Protein AF-A0A920QFU8-F1 (afdb_monomer)

pLDDT: mean 95.83, std 3.02, range [82.69, 98.38]

Solvent-accessible surface area (backbone atoms only — not comparable to full-atom values): 3469 Å² total; per-residue (Å²): 137,81,64,85,67,74,40,67,73,48,46,52,52,52,51,53,50,37,60,72,68,50,51,63,51,55,56,54,37,48,76,69,70,72,60,80,90,80,74,82,92,51,60,66,71,59,40,53,56,54,62,78,70,109

Sequence (54 aa):
MQREDDKEEIVQSRLNTYHEQTEPLVRYYQTQGILKALTGLVHRKIFLTRLKKL

Mean predicted aligned error: 3.25 Å

Secondary structure (DSSP, 8-state):
---GGGSHHHHHHHHHHIIIIITHHHHHHHHTT------SSS-HHHHHHHHTT-

Radius of gyration: 15.14 Å; Cα contacts (8 Å, |Δi|>4): 16; chains: 1; bounding box: 31×14×42 Å

Foldseek 3Di:
DDDPCPDPVNVVVVVVCCVVPPVVVQVVCVVVVNDDDDDPPDDPVVRVVVVVVD

Structure (mmCIF, N/CA/C/O backbone):
data_AF-A0A920QFU8-F1
#
_entry.id   AF-A0A920QFU8-F1
#
loop_
_atom_site.group_PDB
_atom_site.id
_atom_site.type_symbol
_atom_site.label_atom_id
_atom_site.label_alt_id
_atom_site.label_comp_id
_atom_site.label_asym_id
_atom_site.label_entity_id
_atom_site.label_seq_id
_atom_site.pdbx_PDB_ins_code
_atom_site.Cartn_x
_atom_site.Cartn_y
_atom_site.Cartn_z
_atom_site.occupancy
_atom_site.B_iso_or_equiv
_atom_site.auth_seq_id
_atom_site.auth_comp_id
_atom_site.auth_asym_id
_atom_site.auth_atom_id
_atom_site.pdbx_PDB_model_num
ATOM 1 N N . MET A 1 1 ? 0.099 6.914 -25.747 1.00 82.69 1 MET A N 1
ATOM 2 C CA . MET A 1 1 ? 1.514 6.901 -25.324 1.00 82.69 1 MET A CA 1
ATOM 3 C C . MET A 1 1 ? 1.575 6.253 -23.950 1.00 82.69 1 MET A C 1
ATOM 5 O O . MET A 1 1 ? 0.741 6.596 -23.121 1.00 82.69 1 MET A O 1
ATOM 9 N N . GLN A 1 2 ? 2.458 5.275 -23.752 1.00 87.50 2 GLN A N 1
ATOM 10 C CA . GLN A 1 2 ? 2.656 4.581 -22.472 1.00 87.50 2 GLN A CA 1
ATOM 11 C C . GLN A 1 2 ? 3.603 5.400 -21.584 1.00 87.50 2 GLN A C 1
ATOM 13 O O . GLN A 1 2 ? 4.418 6.151 -22.120 1.00 87.50 2 GLN A O 1
ATOM 18 N N . ARG A 1 3 ? 3.486 5.305 -20.254 1.00 94.88 3 ARG A N 1
ATOM 19 C CA . ARG A 1 3 ? 4.433 5.987 -19.363 1.00 94.88 3 ARG A CA 1
ATOM 20 C C . ARG A 1 3 ? 5.780 5.271 -19.403 1.00 94.88 3 ARG A C 1
ATOM 22 O O . ARG A 1 3 ? 5.832 4.049 -19.518 1.00 94.88 3 ARG A O 1
ATOM 29 N N . GLU A 1 4 ? 6.863 6.027 -19.268 1.00 91.88 4 GLU A N 1
ATOM 30 C CA . GLU A 1 4 ? 8.216 5.464 -19.309 1.00 91.88 4 GLU A CA 1
ATOM 31 C C . GLU A 1 4 ? 8.475 4.462 -18.175 1.00 91.88 4 GLU A C 1
ATOM 33 O O . GLU A 1 4 ? 9.238 3.523 -18.373 1.00 91.88 4 GLU A O 1
ATOM 38 N N . ASP A 1 5 ? 7.813 4.618 -17.023 1.00 91.12 5 ASP A N 1
ATOM 39 C CA . ASP A 1 5 ? 7.953 3.761 -15.841 1.00 91.12 5 ASP A CA 1
ATOM 40 C C . ASP A 1 5 ? 7.115 2.472 -15.880 1.00 91.12 5 ASP A C 1
ATOM 42 O O . ASP A 1 5 ? 7.208 1.662 -14.957 1.00 91.12 5 ASP A O 1
ATOM 46 N N . ASP A 1 6 ? 6.319 2.268 -16.934 1.00 93.25 6 ASP A N 1
ATOM 47 C CA . ASP A 1 6 ? 5.500 1.064 -17.130 1.00 93.25 6 ASP A CA 1
ATOM 48 C C . ASP A 1 6 ? 6.248 -0.055 -17.885 1.00 93.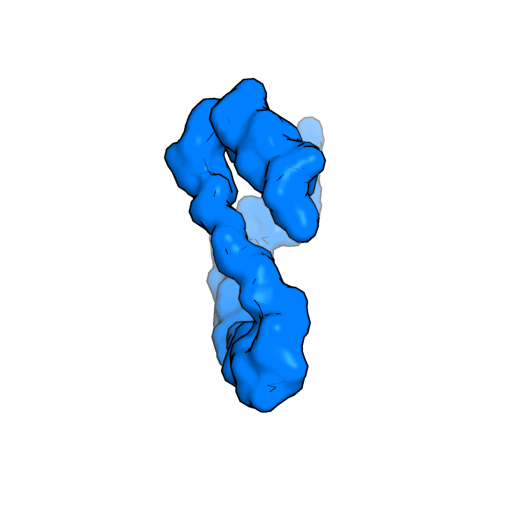25 6 ASP A C 1
ATOM 50 O O . ASP A 1 6 ? 5.642 -1.059 -18.262 1.00 93.25 6 ASP A O 1
ATOM 54 N N . LYS A 1 7 ? 7.557 0.099 -18.131 1.00 95.06 7 LYS A N 1
ATOM 55 C CA . LYS A 1 7 ? 8.412 -0.967 -18.683 1.00 95.06 7 LYS A CA 1
ATOM 56 C C . LYS A 1 7 ? 8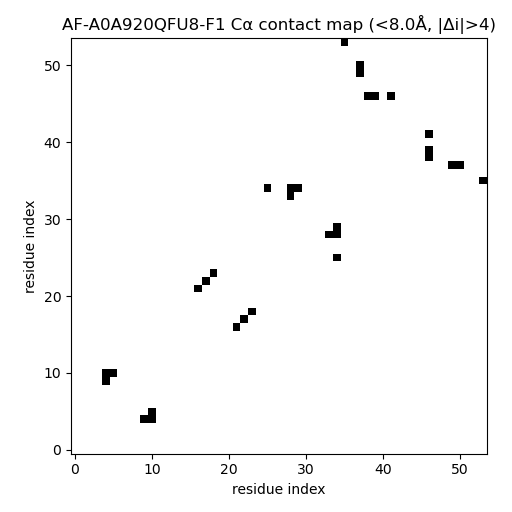.649 -2.042 -17.622 1.00 95.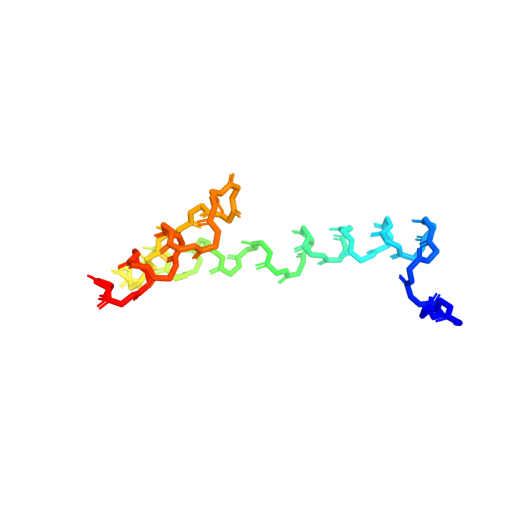06 7 LYS A C 1
ATOM 58 O O . LYS A 1 7 ? 8.887 -1.715 -16.463 1.00 95.06 7 LYS A O 1
ATOM 63 N N . GLU A 1 8 ? 8.641 -3.311 -18.024 1.00 95.69 8 GLU A N 1
ATOM 64 C CA . GLU A 1 8 ? 8.761 -4.467 -17.119 1.00 95.69 8 GLU A CA 1
ATOM 65 C C . GLU A 1 8 ? 9.969 -4.371 -16.174 1.00 95.69 8 GLU A C 1
ATOM 67 O O . GLU A 1 8 ? 9.823 -4.515 -14.961 1.00 95.69 8 GLU A O 1
ATOM 72 N N . GLU A 1 9 ? 11.139 -4.017 -16.707 1.00 95.75 9 GLU A N 1
ATOM 73 C CA . GLU A 1 9 ? 12.371 -3.838 -15.928 1.00 95.75 9 GLU A CA 1
ATOM 74 C C . GLU A 1 9 ? 12.218 -2.781 -14.818 1.00 95.75 9 GLU A C 1
ATOM 76 O O . GLU A 1 9 ? 12.681 -2.966 -13.689 1.00 95.75 9 GLU A O 1
ATOM 81 N N . ILE A 1 10 ? 11.517 -1.682 -15.115 1.00 95.62 10 ILE A N 1
ATOM 82 C CA . ILE A 1 10 ? 11.281 -0.595 -14.159 1.00 95.62 10 ILE A CA 1
ATOM 83 C C . ILE A 1 10 ? 10.237 -1.016 -13.125 1.00 95.62 10 ILE A C 1
ATOM 85 O O . ILE A 1 10 ? 10.394 -0.718 -11.941 1.00 95.62 10 ILE A O 1
ATOM 89 N N . VAL A 1 11 ? 9.200 -1.750 -13.534 1.00 96.19 11 VAL A N 1
ATOM 90 C CA . VAL A 1 11 ? 8.216 -2.324 -12.607 1.00 96.19 11 VAL A CA 1
ATOM 91 C C . VAL A 1 11 ? 8.908 -3.252 -11.607 1.00 96.19 11 VAL A C 1
ATOM 93 O O . VAL A 1 11 ? 8.677 -3.120 -10.405 1.00 96.19 11 VAL A O 1
ATOM 96 N N . GLN A 1 12 ? 9.811 -4.119 -12.070 1.00 97.62 12 GLN A N 1
ATOM 97 C CA . GLN A 1 12 ? 10.568 -5.016 -11.196 1.00 97.62 12 GLN A CA 1
ATOM 98 C C . GLN A 1 12 ? 11.452 -4.243 -10.208 1.00 97.62 12 GLN A C 1
ATOM 100 O O . GLN A 1 12 ? 11.441 -4.535 -9.011 1.00 97.62 12 GLN A O 1
ATOM 105 N N . SER A 1 13 ? 12.171 -3.219 -10.679 1.00 97.44 13 SER A N 1
ATOM 106 C CA . SER A 1 13 ? 12.974 -2.348 -9.811 1.00 97.44 13 SER A CA 1
ATOM 107 C C . SER A 1 13 ? 12.117 -1.663 -8.739 1.00 97.44 13 SER A C 1
ATOM 109 O O . SER A 1 13 ? 12.475 -1.681 -7.561 1.00 97.44 13 SER A O 1
ATOM 111 N N . ARG A 1 14 ? 10.940 -1.142 -9.110 1.00 97.81 14 ARG A N 1
ATOM 112 C CA . ARG A 1 14 ? 10.002 -0.503 -8.173 1.00 97.81 14 ARG A CA 1
ATOM 113 C C . ARG A 1 14 ? 9.463 -1.469 -7.122 1.00 97.81 14 ARG A C 1
ATOM 115 O O . ARG A 1 14 ? 9.308 -1.064 -5.971 1.00 97.81 14 ARG A O 1
ATOM 122 N N . LEU A 1 15 ? 9.177 -2.719 -7.494 1.00 98.00 15 LEU A N 1
ATOM 123 C CA . LEU A 1 15 ? 8.742 -3.748 -6.544 1.00 98.00 15 LEU A CA 1
ATOM 124 C C . LEU A 1 15 ? 9.856 -4.091 -5.550 1.00 98.00 15 LEU A C 1
ATOM 126 O O . LEU A 1 15 ? 9.598 -4.131 -4.350 1.00 98.00 15 LEU A O 1
ATOM 130 N N . ASN A 1 16 ? 11.098 -4.246 -6.016 1.00 98.19 16 ASN A N 1
ATOM 131 C CA . ASN A 1 16 ? 12.237 -4.489 -5.128 1.00 98.19 16 ASN A CA 1
ATOM 132 C C . ASN A 1 16 ? 12.411 -3.337 -4.122 1.00 98.19 16 ASN A C 1
ATOM 134 O O . ASN A 1 16 ? 12.468 -3.570 -2.916 1.00 98.19 16 ASN A O 1
ATOM 138 N N . THR A 1 17 ? 12.384 -2.084 -4.592 1.00 98.25 17 THR A N 1
ATOM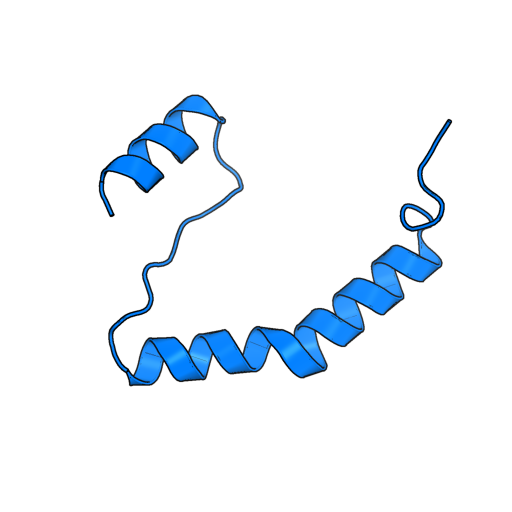 139 C CA . THR A 1 17 ? 12.453 -0.903 -3.715 1.00 98.25 17 THR A CA 1
ATOM 140 C C . THR A 1 17 ? 11.290 -0.843 -2.720 1.00 98.25 17 THR A C 1
ATOM 142 O O . THR A 1 17 ? 11.489 -0.469 -1.564 1.00 98.25 17 THR A O 1
ATOM 145 N N . TYR A 1 18 ? 10.075 -1.225 -3.129 1.00 97.94 18 TYR A N 1
ATOM 146 C CA . TYR A 1 18 ? 8.931 -1.307 -2.220 1.00 97.94 18 TYR A CA 1
ATOM 147 C C . TYR A 1 18 ? 9.195 -2.289 -1.072 1.00 97.94 18 TYR A C 1
ATOM 149 O O . TYR A 1 18 ? 9.011 -1.914 0.087 1.00 97.94 18 TYR A O 1
ATOM 157 N N . HIS A 1 19 ? 9.669 -3.500 -1.374 1.00 98.25 19 HIS A N 1
ATOM 158 C CA . HIS A 1 19 ? 9.971 -4.514 -0.361 1.00 98.25 19 HIS A CA 1
ATOM 159 C C . HIS A 1 19 ? 11.107 -4.084 0.578 1.00 98.25 19 HIS A C 1
ATOM 161 O O . HIS A 1 19 ? 11.017 -4.273 1.789 1.00 98.25 19 HIS A O 1
ATOM 167 N N . GLU A 1 20 ? 12.153 -3.450 0.047 1.00 98.31 20 GLU A N 1
ATOM 168 C CA . GLU A 1 20 ? 13.302 -3.009 0.844 1.00 98.31 20 GLU A CA 1
ATOM 169 C C . GLU A 1 20 ? 12.988 -1.805 1.744 1.00 98.31 20 GLU A C 1
ATOM 171 O O . GLU A 1 20 ? 13.431 -1.753 2.891 1.00 98.31 20 GLU A O 1
ATOM 176 N N . GLN A 1 21 ? 12.245 -0.818 1.232 1.00 97.94 21 GLN A N 1
ATOM 177 C CA . GLN A 1 21 ? 12.145 0.501 1.868 1.00 97.94 21 GLN A CA 1
ATOM 178 C C . GLN A 1 21 ? 10.745 0.832 2.391 1.00 97.94 21 GLN A C 1
ATOM 180 O O . GLN A 1 21 ? 10.614 1.571 3.365 1.00 97.94 21 GLN A O 1
ATOM 185 N N . THR A 1 22 ? 9.688 0.313 1.762 1.00 97.94 22 THR A N 1
ATOM 186 C CA . THR A 1 22 ? 8.300 0.697 2.080 1.00 97.94 22 THR A CA 1
ATOM 187 C C . THR A 1 22 ? 7.590 -0.345 2.939 1.00 97.94 22 THR A C 1
ATOM 189 O O . THR A 1 22 ? 6.922 0.017 3.906 1.00 97.94 22 THR A O 1
ATOM 192 N N . GLU A 1 23 ? 7.744 -1.635 2.640 1.00 98.00 23 GLU A N 1
ATOM 193 C CA . GLU A 1 23 ? 7.107 -2.723 3.391 1.00 98.00 23 GLU A CA 1
ATOM 194 C C . GLU A 1 23 ? 7.425 -2.710 4.904 1.00 98.00 23 GLU A C 1
ATOM 196 O O . GLU A 1 23 ? 6.494 -2.896 5.695 1.00 98.00 23 GLU A O 1
ATOM 201 N N . PRO A 1 24 ? 8.650 -2.380 5.373 1.00 98.38 24 PRO A N 1
ATOM 202 C CA . PRO A 1 24 ? 8.934 -2.271 6.808 1.00 98.38 24 PRO A CA 1
ATOM 203 C C . PRO A 1 24 ? 8.045 -1.263 7.557 1.00 98.38 24 PRO A C 1
ATOM 205 O O . PRO A 1 24 ? 7.783 -1.432 8.754 1.00 98.38 24 PRO A O 1
ATOM 208 N N . LEU A 1 25 ? 7.520 -0.243 6.865 1.00 98.00 25 LEU A N 1
ATOM 209 C CA . LEU A 1 25 ? 6.606 0.741 7.453 1.00 98.00 25 LEU A CA 1
ATOM 210 C C . LEU A 1 25 ? 5.256 0.124 7.846 1.00 98.00 25 LEU A C 1
ATOM 212 O O . LEU A 1 25 ? 4.601 0.622 8.763 1.00 98.00 25 LEU A O 1
ATOM 216 N N . VAL A 1 26 ? 4.852 -0.988 7.220 1.00 97.75 26 VAL A N 1
ATOM 217 C CA . VAL A 1 26 ? 3.652 -1.739 7.619 1.00 97.75 26 VAL A CA 1
ATOM 218 C C . VAL A 1 26 ? 3.787 -2.194 9.069 1.00 97.75 26 VAL A C 1
ATOM 220 O O . VAL A 1 26 ? 2.907 -1.923 9.888 1.00 97.75 26 VAL A O 1
ATOM 223 N N . ARG A 1 27 ? 4.926 -2.809 9.418 1.00 96.62 27 ARG A N 1
ATOM 224 C CA . ARG A 1 27 ? 5.204 -3.239 10.792 1.00 96.62 27 ARG A CA 1
ATOM 225 C C . ARG A 1 27 ? 5.248 -2.047 11.743 1.00 96.62 27 ARG A C 1
ATOM 227 O O . ARG A 1 27 ? 4.683 -2.131 12.830 1.00 96.62 27 ARG A O 1
ATOM 234 N N . TYR A 1 28 ? 5.870 -0.942 11.336 1.00 98.12 28 TYR A N 1
ATOM 235 C CA . TYR A 1 28 ? 5.935 0.278 12.142 1.00 98.12 28 TYR A CA 1
ATOM 236 C C . TYR A 1 28 ? 4.533 0.760 12.560 1.00 98.12 28 TYR A C 1
ATOM 238 O O . TYR A 1 28 ? 4.239 0.835 13.755 1.00 98.12 28 TYR A O 1
ATOM 246 N N . TYR A 1 29 ? 3.617 0.967 11.612 1.00 98.31 29 TYR A N 1
ATOM 247 C CA . TYR A 1 29 ? 2.254 1.413 11.931 1.00 98.31 29 TYR A CA 1
ATOM 248 C C . TYR A 1 29 ? 1.399 0.345 12.625 1.00 98.31 29 TYR A C 1
ATOM 250 O O . TYR A 1 29 ? 0.510 0.682 13.412 1.00 98.31 29 TYR A O 1
ATOM 258 N N . GLN A 1 30 ? 1.672 -0.941 12.381 1.00 97.75 30 GLN A N 1
ATOM 259 C CA . GLN A 1 30 ? 1.028 -2.035 13.104 1.00 97.75 30 GLN A CA 1
ATOM 260 C C . GLN A 1 30 ? 1.412 -2.030 14.590 1.00 97.75 30 GLN A C 1
ATOM 262 O O . GLN A 1 30 ? 0.534 -2.182 15.435 1.00 97.75 30 GLN A O 1
ATOM 267 N N . THR A 1 31 ? 2.688 -1.797 14.928 1.00 97.81 31 THR A N 1
ATOM 268 C CA . THR A 1 31 ? 3.138 -1.716 16.335 1.00 97.81 31 THR A CA 1
ATOM 269 C C . THR A 1 31 ? 2.559 -0.518 17.084 1.00 97.81 31 THR A C 1
ATOM 271 O O . THR A 1 31 ? 2.346 -0.599 18.289 1.00 97.81 31 THR A O 1
ATOM 274 N N . GLN A 1 32 ? 2.236 0.565 16.376 1.00 98.19 32 GLN A N 1
ATOM 275 C CA . GLN A 1 32 ? 1.537 1.721 16.942 1.00 98.19 32 GLN A CA 1
ATOM 276 C C . GLN A 1 32 ? 0.026 1.494 17.110 1.00 98.19 32 GLN A C 1
ATOM 278 O O . GLN A 1 32 ? -0.653 2.328 17.702 1.00 98.19 32 GLN A O 1
ATOM 283 N N . GLY A 1 33 ? -0.524 0.400 16.573 1.00 97.88 33 GLY A N 1
ATOM 284 C CA . GLY A 1 33 ? -1.956 0.097 16.639 1.00 97.88 33 GLY A CA 1
ATOM 285 C C . GLY A 1 33 ? -2.842 0.980 15.750 1.00 97.88 33 GLY A C 1
ATOM 286 O O . GLY A 1 33 ? -4.066 0.904 15.853 1.00 97.88 33 GLY A O 1
ATOM 287 N N . ILE A 1 34 ? -2.257 1.801 14.869 1.00 97.12 34 ILE A N 1
ATOM 288 C CA . ILE A 1 34 ? -2.997 2.750 14.016 1.00 97.12 34 ILE A CA 1
ATOM 289 C C . ILE A 1 34 ? -3.211 2.254 12.580 1.00 97.12 34 ILE A C 1
ATOM 291 O O . ILE A 1 34 ? -3.960 2.864 11.819 1.00 97.12 34 ILE A O 1
ATOM 295 N N . LEU A 1 35 ? -2.586 1.139 12.194 1.00 97.38 35 LEU A N 1
ATOM 296 C CA . LEU A 1 35 ? -2.733 0.575 10.855 1.00 97.38 35 LEU A CA 1
ATOM 297 C C . LEU A 1 35 ? -4.150 0.020 10.623 1.00 97.38 35 LEU A C 1
ATOM 299 O O . LEU A 1 35 ? -4.622 -0.857 11.347 1.00 97.38 35 LEU A O 1
ATOM 303 N N . LYS A 1 36 ? -4.802 0.470 9.546 1.00 96.25 36 LYS A N 1
ATOM 304 C CA . LYS A 1 36 ? -6.035 -0.124 9.008 1.00 96.25 36 LYS A CA 1
ATOM 305 C C . LYS A 1 36 ? -5.738 -0.774 7.656 1.00 96.25 36 LYS A C 1
ATOM 307 O O . LYS A 1 36 ? -5.403 -0.084 6.699 1.00 96.25 3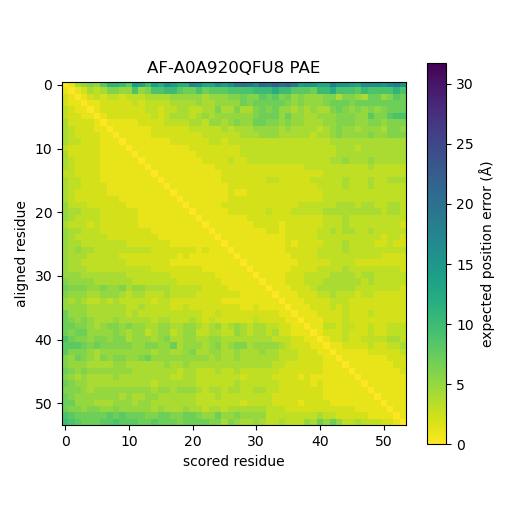6 LYS A O 1
ATOM 312 N N . ALA A 1 37 ? -5.863 -2.097 7.568 1.00 94.69 37 ALA A N 1
ATOM 313 C CA . ALA A 1 37 ? -5.606 -2.842 6.336 1.00 94.69 37 ALA A CA 1
ATOM 314 C C . ALA A 1 37 ? -6.859 -2.927 5.445 1.00 94.69 37 ALA A C 1
ATOM 316 O O . ALA A 1 37 ? -7.951 -3.252 5.914 1.00 94.69 37 ALA A O 1
ATOM 317 N N . LEU A 1 38 ? -6.693 -2.686 4.142 1.00 94.81 38 LEU A N 1
ATOM 318 C CA . LEU A 1 38 ? -7.733 -2.843 3.123 1.00 94.81 38 LEU A CA 1
ATOM 319 C C . LEU A 1 38 ?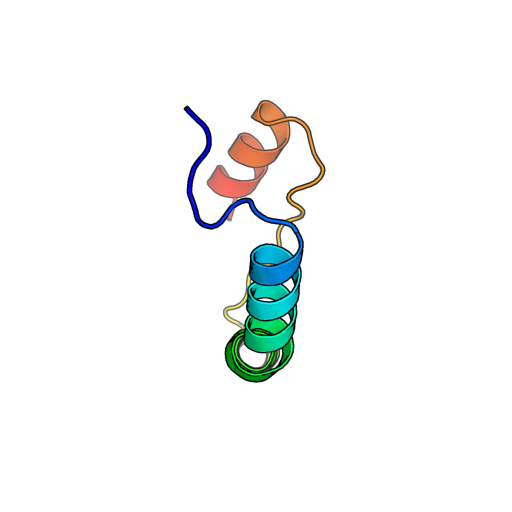 -7.182 -3.605 1.917 1.00 94.81 38 LEU A C 1
ATOM 321 O O . LEU A 1 38 ? -6.083 -3.326 1.450 1.00 94.81 38 LEU A O 1
ATOM 325 N N . THR A 1 39 ? -7.972 -4.529 1.367 1.00 94.12 39 THR A N 1
ATOM 326 C CA . THR A 1 39 ? -7.631 -5.215 0.111 1.00 94.12 39 THR A CA 1
ATOM 327 C C . THR A 1 39 ? -8.036 -4.383 -1.107 1.00 94.12 39 THR A C 1
ATOM 329 O O . THR A 1 39 ? -9.183 -3.935 -1.205 1.00 94.12 39 THR A O 1
ATOM 332 N N . GLY A 1 40 ? -7.101 -4.204 -2.044 1.00 93.25 40 GLY A N 1
ATOM 333 C CA . GLY A 1 40 ? -7.323 -3.517 -3.321 1.00 93.25 40 GLY A CA 1
ATOM 334 C C . GLY A 1 40 ? -7.923 -4.396 -4.426 1.00 93.25 40 GLY A C 1
ATOM 335 O O . GLY A 1 40 ? -8.320 -3.871 -5.458 1.00 93.25 40 GLY A O 1
ATOM 336 N N . LEU A 1 41 ? -8.039 -5.714 -4.218 1.00 95.56 41 LEU A N 1
ATOM 337 C CA . LEU A 1 41 ? -8.459 -6.681 -5.250 1.00 95.56 41 LEU A CA 1
ATOM 338 C C . LEU A 1 41 ? -9.984 -6.777 -5.448 1.00 95.56 41 LEU A C 1
ATOM 340 O O . LEU A 1 41 ? -10.479 -7.705 -6.081 1.00 95.56 41 LEU A O 1
ATOM 344 N N . VAL A 1 42 ? -10.757 -5.846 -4.884 1.00 94.75 42 VAL A N 1
ATOM 345 C CA . VAL A 1 42 ? -12.225 -5.843 -4.981 1.00 94.75 42 VAL A CA 1
ATOM 346 C C . VAL A 1 42 ? -12.727 -4.789 -5.955 1.00 94.75 42 VAL A C 1
ATOM 348 O O . VAL A 1 42 ? -12.060 -3.795 -6.233 1.00 94.75 42 VAL A O 1
ATOM 351 N N . HIS A 1 43 ? -13.963 -4.965 -6.423 1.00 97.00 43 HIS A N 1
ATOM 352 C CA . HIS A 1 43 ? -14.616 -3.986 -7.284 1.00 97.00 43 HIS A CA 1
ATOM 353 C C . HIS A 1 43 ? -14.583 -2.578 -6.665 1.00 97.00 43 HIS A C 1
ATOM 355 O O . HIS A 1 43 ? -14.889 -2.403 -5.481 1.00 97.00 43 HIS A O 1
ATOM 361 N N . ARG A 1 44 ? -14.304 -1.558 -7.488 1.00 96.19 44 ARG A N 1
ATOM 362 C CA . ARG A 1 44 ? -14.133 -0.153 -7.070 1.00 96.19 44 ARG A CA 1
ATOM 363 C C . ARG A 1 44 ? -15.221 0.338 -6.112 1.00 96.19 44 ARG A C 1
ATOM 365 O O . ARG A 1 44 ? -14.919 0.986 -5.118 1.00 96.19 44 ARG A O 1
ATOM 372 N N . LYS A 1 45 ? -16.492 0.013 -6.380 1.00 97.25 45 LYS A N 1
ATOM 373 C CA . LYS A 1 45 ? -17.620 0.390 -5.503 1.00 97.25 45 LYS A CA 1
ATOM 374 C C . LYS A 1 45 ? -17.477 -0.200 -4.093 1.00 97.25 45 LYS 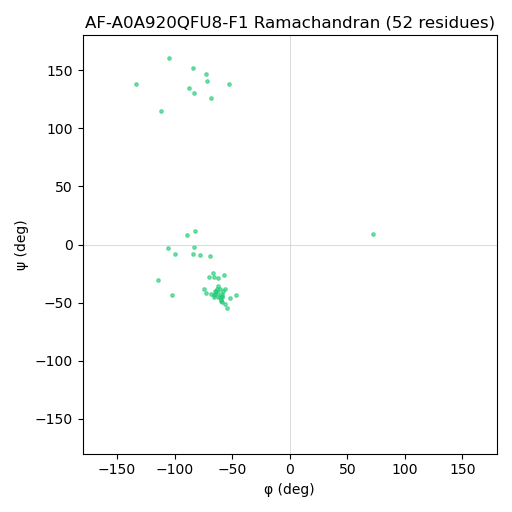A C 1
ATOM 376 O O . LYS A 1 45 ? -17.645 0.525 -3.122 1.00 97.25 45 LYS A O 1
ATOM 381 N N . ILE A 1 46 ? -17.114 -1.482 -3.991 1.00 95.88 46 ILE A N 1
ATOM 382 C CA . ILE A 1 46 ? -16.891 -2.176 -2.714 1.00 95.88 46 ILE A CA 1
ATOM 383 C C . ILE A 1 46 ? -15.686 -1.564 -1.995 1.00 95.88 46 ILE A C 1
ATOM 385 O O . ILE A 1 46 ? -15.776 -1.277 -0.802 1.00 95.88 46 ILE A O 1
ATOM 389 N N . PHE A 1 47 ? -14.588 -1.314 -2.718 1.00 96.12 47 PHE A N 1
ATOM 390 C CA . PHE A 1 47 ? -13.392 -0.676 -2.164 1.00 96.12 47 PHE A CA 1
ATOM 391 C C . PHE A 1 47 ? -13.718 0.686 -1.538 1.00 96.12 47 PHE A C 1
ATOM 393 O O . PHE A 1 47 ? -13.436 0.913 -0.364 1.00 96.12 47 PHE A O 1
ATOM 400 N N . LEU A 1 48 ? -14.400 1.560 -2.285 1.00 96.19 48 LEU A N 1
ATOM 401 C CA . LEU A 1 48 ? -14.785 2.892 -1.812 1.00 96.19 48 LEU A CA 1
ATOM 402 C C . LEU A 1 48 ? -15.737 2.839 -0.613 1.00 96.19 48 LEU A C 1
ATOM 404 O O . LEU A 1 48 ? -15.636 3.671 0.285 1.00 96.19 48 LEU A O 1
ATOM 408 N N . THR A 1 49 ? -16.650 1.866 -0.566 1.00 96.62 49 THR A N 1
ATOM 409 C CA . THR A 1 49 ? -17.515 1.669 0.604 1.00 96.62 49 THR A CA 1
ATOM 410 C C . THR A 1 49 ? -16.718 1.268 1.842 1.00 96.62 49 THR A C 1
ATOM 412 O O . THR A 1 49 ? -17.031 1.749 2.925 1.00 96.62 49 THR A O 1
ATOM 415 N N . ARG A 1 50 ? -15.700 0.409 1.707 1.00 95.25 50 ARG A N 1
ATOM 416 C CA . ARG A 1 50 ? -14.835 0.012 2.831 1.00 95.25 50 ARG A CA 1
ATOM 417 C C . ARG A 1 50 ? -13.970 1.174 3.309 1.00 95.25 50 ARG A C 1
ATOM 419 O O . ARG A 1 50 ? -13.891 1.395 4.509 1.00 95.25 50 ARG A O 1
ATOM 426 N N . LEU A 1 51 ? -13.407 1.944 2.377 1.00 95.56 51 LEU A N 1
ATOM 427 C CA . LEU A 1 51 ? -12.587 3.115 2.686 1.00 95.56 51 LEU A CA 1
ATOM 428 C C . LEU A 1 51 ? -13.350 4.158 3.514 1.00 95.56 51 LEU A C 1
ATOM 430 O O . LEU A 1 51 ? -12.811 4.674 4.479 1.00 95.56 51 LEU A O 1
ATOM 434 N N . LYS A 1 52 ? -14.620 4.426 3.183 1.00 96.38 52 LYS A N 1
ATOM 435 C CA . LYS A 1 52 ? -15.472 5.375 3.926 1.00 96.38 52 LYS A CA 1
ATOM 436 C C . LYS A 1 52 ? -15.884 4.907 5.332 1.00 96.38 52 LYS A C 1
ATOM 438 O O . LYS A 1 52 ? -16.525 5.674 6.039 1.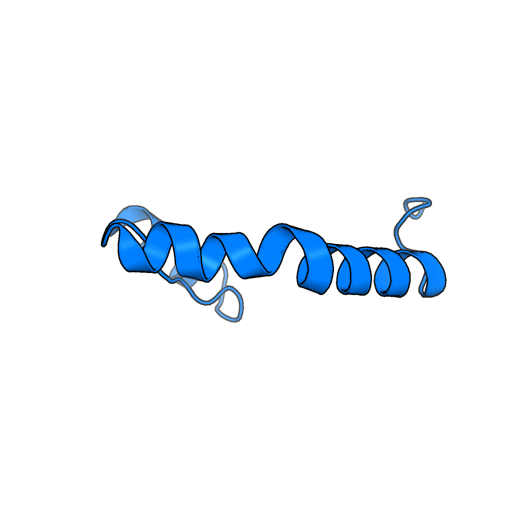0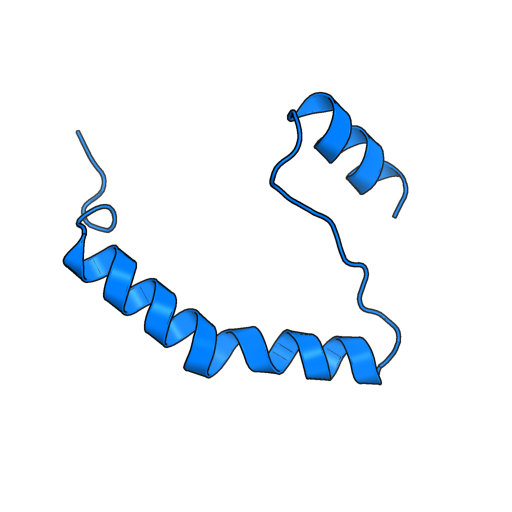0 96.38 52 LYS A O 1
ATOM 443 N N . LYS A 1 53 ? -15.624 3.645 5.688 1.00 93.06 53 LYS A N 1
ATOM 444 C CA . LYS A 1 53 ? -15.986 3.040 6.982 1.00 93.06 53 LYS A CA 1
ATOM 445 C C . LYS A 1 53 ? -14.784 2.844 7.914 1.00 93.06 53 LYS A C 1
ATOM 447 O O . LYS A 1 53 ? -14.982 2.326 9.012 1.00 93.06 53 LYS A O 1
ATOM 452 N N . LEU A 1 54 ? -13.575 3.164 7.449 1.00 87.31 54 LEU A N 1
ATOM 453 C CA . LEU A 1 54 ? -12.383 3.226 8.294 1.00 87.31 54 LEU A CA 1
ATOM 454 C C . LEU A 1 54 ? -12.417 4.470 9.177 1.00 87.31 54 LEU A C 1
ATOM 456 O O . LEU A 1 54 ? -11.925 4.342 10.319 1.00 87.31 54 LEU A O 1
#